Protein AF-A0A9D6RPV9-F1 (afdb_monomer_lite)

Foldseek 3Di:
DPLVVVLVVLVVVLVVLVVVLVVLVVVLVVQVVCVVVVHDDPDDSVVSVVVNVVSVVVNVVSVVVSVVSD

Sequence (70 aa):
MKRKSLKLRLQSSRDALEECLAELREAVETLDRLELEGEEPPVRAADVDRAYSLCLTAHRTLDKLVGKFR

Structure (mmCIF, N/CA/C/O backbone):
data_AF-A0A9D6RPV9-F1
#
_entry.id   AF-A0A9D6RPV9-F1
#
loop_
_atom_site.group_PDB
_atom_site.id
_atom_site.type_symbol
_atom_site.label_atom_id
_atom_site.label_alt_id
_atom_site.label_comp_id
_atom_site.label_asym_id
_atom_site.label_entity_id
_atom_site.label_seq_id
_atom_site.pdbx_PDB_ins_code
_atom_site.Cartn_x
_atom_site.Cartn_y
_atom_site.Cartn_z
_atom_site.occupancy
_atom_site.B_iso_or_equiv
_atom_site.auth_seq_id
_atom_site.auth_comp_id
_atom_site.auth_asym_id
_atom_site.auth_atom_id
_atom_site.pdbx_PDB_model_num
ATOM 1 N N . MET A 1 1 ? -13.047 -7.400 31.530 1.00 52.47 1 MET A N 1
ATOM 2 C CA . MET A 1 1 ? -11.696 -7.220 30.936 1.00 52.47 1 MET A CA 1
ATOM 3 C C . MET A 1 1 ? -11.631 -7.228 29.389 1.00 52.47 1 MET A C 1
ATOM 5 O O . MET A 1 1 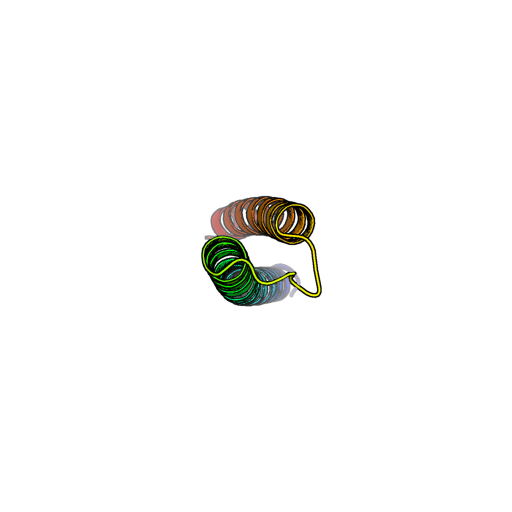? -10.535 -7.165 28.857 1.00 52.47 1 MET A O 1
ATOM 9 N N . LYS A 1 2 ? -12.740 -7.220 28.620 1.00 63.09 2 LYS A N 1
ATOM 10 C CA . LYS A 1 2 ? -12.685 -7.464 27.154 1.00 63.09 2 LYS A CA 1
ATOM 11 C C . LYS A 1 2 ? -12.444 -6.234 26.248 1.00 63.09 2 LYS A C 1
ATOM 13 O O . LYS A 1 2 ? -11.820 -6.368 25.206 1.00 63.09 2 LYS A O 1
ATOM 18 N N . ARG A 1 3 ? -12.900 -5.030 26.626 1.00 64.31 3 ARG A N 1
ATOM 19 C CA . ARG A 1 3 ? -12.877 -3.849 25.726 1.00 64.31 3 ARG A CA 1
ATOM 20 C C . ARG A 1 3 ? -11.514 -3.147 25.616 1.00 64.31 3 ARG A C 1
ATOM 22 O O . ARG A 1 3 ? -11.112 -2.796 24.514 1.00 64.31 3 ARG A O 1
ATOM 29 N N . LYS A 1 4 ? -10.782 -2.982 26.730 1.00 67.69 4 LYS A N 1
ATOM 30 C CA . LYS A 1 4 ? -9.446 -2.340 26.729 1.00 67.69 4 LYS A CA 1
ATOM 31 C C . LYS A 1 4 ? -8.420 -3.143 25.914 1.00 67.69 4 LYS A C 1
ATOM 33 O O . LYS A 1 4 ? -7.653 -2.559 25.162 1.00 67.69 4 LYS A O 1
ATOM 38 N N . SER A 1 5 ? -8.473 -4.474 26.006 1.00 83.31 5 SER A N 1
ATOM 39 C CA . SER A 1 5 ? -7.637 -5.386 25.211 1.00 83.31 5 SER A CA 1
ATOM 40 C C . SER A 1 5 ? -7.927 -5.286 23.709 1.00 83.31 5 SER A C 1
ATOM 42 O O . SER A 1 5 ? -6.990 -5.239 22.918 1.00 83.31 5 SER A O 1
ATOM 44 N N . LEU A 1 6 ? -9.203 -5.216 23.311 1.00 85.62 6 LEU A N 1
ATOM 45 C CA . LEU A 1 6 ? -9.578 -5.100 21.901 1.00 85.62 6 LEU A CA 1
ATOM 46 C C . LEU A 1 6 ? -9.114 -3.771 21.292 1.00 85.62 6 LEU A C 1
ATOM 48 O O . LEU A 1 6 ? -8.551 -3.774 20.205 1.00 85.62 6 LEU A O 1
ATOM 52 N N . LYS A 1 7 ? -9.297 -2.651 22.006 1.00 86.88 7 LYS A N 1
ATOM 53 C CA . LYS A 1 7 ? -8.860 -1.324 21.541 1.00 86.88 7 LYS A CA 1
ATOM 54 C C . LYS A 1 7 ? -7.352 -1.280 21.282 1.00 86.88 7 LYS A C 1
ATOM 56 O O . LYS A 1 7 ? -6.942 -0.803 20.233 1.00 86.88 7 LYS A O 1
ATOM 61 N N . LEU A 1 8 ? -6.547 -1.826 22.198 1.00 89.88 8 LEU A N 1
ATOM 62 C CA . LEU A 1 8 ? -5.090 -1.908 22.031 1.00 89.88 8 LEU A CA 1
ATOM 63 C C . LEU A 1 8 ? -4.686 -2.778 20.835 1.00 89.88 8 LEU A C 1
ATOM 65 O O . LEU A 1 8 ? -3.804 -2.391 20.079 1.00 89.88 8 LEU A O 1
ATOM 69 N N . ARG A 1 9 ? -5.356 -3.921 20.624 1.00 90.69 9 ARG A N 1
ATOM 70 C CA . ARG A 1 9 ? -5.102 -4.775 19.452 1.00 90.69 9 ARG A CA 1
ATOM 71 C C . ARG A 1 9 ? -5.430 -4.063 18.142 1.00 90.69 9 ARG A C 1
ATOM 73 O O . ARG A 1 9 ? -4.626 -4.115 17.226 1.00 90.69 9 ARG A O 1
ATOM 80 N N . LEU A 1 10 ? -6.570 -3.373 18.067 1.00 90.88 10 LEU A N 1
ATOM 81 C CA . LEU A 1 10 ? -6.961 -2.624 16.867 1.00 90.88 10 LEU A CA 1
ATOM 82 C C . LEU A 1 10 ? -6.009 -1.462 16.576 1.00 90.88 10 LEU A C 1
ATOM 84 O O . LEU A 1 10 ? -5.688 -1.234 15.417 1.00 90.88 10 LEU A O 1
ATOM 88 N N . GLN A 1 11 ? -5.551 -0.759 17.615 1.00 90.94 11 GLN A N 1
ATOM 89 C CA . GLN A 1 11 ? -4.546 0.296 17.489 1.00 90.94 11 GLN A CA 1
ATOM 90 C C . GLN A 1 11 ? -3.245 -0.272 16.907 1.00 90.94 11 GLN A C 1
ATOM 92 O O . GLN A 1 11 ? -2.801 0.181 15.863 1.00 90.94 11 GLN A O 1
ATOM 97 N N . SER A 1 12 ? -2.715 -1.342 17.507 1.00 93.50 12 SER A N 1
ATOM 98 C CA . SER A 1 12 ? -1.500 -2.005 17.022 1.00 93.50 12 SER A CA 1
ATOM 99 C C . SER A 1 12 ? -1.642 -2.533 15.589 1.00 93.50 12 SER A C 1
ATOM 101 O O . SER A 1 12 ? -0.727 -2.370 14.793 1.00 93.50 12 SER A O 1
ATOM 103 N N . SER A 1 13 ? -2.790 -3.118 15.225 1.00 93.31 13 SER A N 1
ATOM 104 C CA . SER A 1 13 ? -3.043 -3.556 13.846 1.00 93.31 13 SER A CA 1
ATOM 105 C C . SER A 1 13 ? -3.151 -2.396 12.857 1.00 93.31 13 SER A C 1
ATOM 107 O O . SER A 1 13 ? -2.771 -2.555 11.702 1.00 93.31 13 SER A O 1
ATOM 109 N N . ARG A 1 14 ? -3.687 -1.246 13.280 1.00 93.75 14 ARG A N 1
ATOM 110 C CA . ARG A 1 14 ? -3.737 -0.041 12.447 1.00 93.75 14 ARG A CA 1
ATOM 111 C C . ARG A 1 14 ? -2.328 0.483 12.190 1.00 93.75 14 ARG A C 1
ATOM 113 O O . ARG A 1 14 ? -1.996 0.719 11.038 1.00 93.75 14 ARG A O 1
ATOM 120 N N . ASP A 1 15 ? -1.526 0.607 13.242 1.00 92.81 15 ASP A N 1
ATOM 121 C CA . ASP A 1 15 ? -0.171 1.149 13.150 1.00 92.81 15 ASP A CA 1
ATOM 122 C C . ASP A 1 15 ? 0.714 0.247 12.256 1.00 92.81 15 ASP A C 1
ATOM 124 O O . ASP A 1 15 ? 1.375 0.738 11.349 1.00 92.81 15 ASP A O 1
ATOM 128 N N . ALA A 1 16 ? 0.603 -1.084 12.375 1.00 93.75 16 ALA A N 1
ATOM 129 C CA . ALA A 1 16 ? 1.297 -2.021 11.479 1.00 93.75 16 ALA A CA 1
ATOM 130 C C . ALA A 1 16 ? 0.862 -1.912 9.999 1.00 93.75 16 ALA A C 1
ATOM 132 O O . ALA A 1 16 ? 1.659 -2.133 9.089 1.00 93.75 16 ALA A O 1
ATOM 133 N N . LEU A 1 17 ? -0.408 -1.584 9.725 1.00 94.81 17 LEU A N 1
ATOM 134 C CA . LEU A 1 17 ? -0.862 -1.339 8.350 1.00 94.81 17 LEU A CA 1
ATOM 135 C C . LEU A 1 17 ? -0.375 -0.000 7.805 1.00 94.81 17 LEU A C 1
ATOM 137 O O . LEU A 1 17 ? -0.185 0.116 6.599 1.00 94.81 17 LEU A O 1
ATOM 141 N N . GLU A 1 18 ? -0.213 1.003 8.664 1.00 94.25 18 GLU A N 1
ATOM 142 C CA . GLU A 1 18 ? 0.352 2.296 8.286 1.00 94.25 18 GLU A CA 1
ATOM 143 C C . GLU A 1 18 ? 1.814 2.136 7.843 1.00 94.25 18 GLU A C 1
ATOM 145 O O . GLU A 1 18 ? 2.184 2.641 6.784 1.00 94.25 18 GLU A O 1
ATOM 150 N N . GLU A 1 19 ? 2.598 1.335 8.571 1.00 95.50 19 GLU A N 1
ATOM 151 C CA . GLU A 1 19 ? 3.964 0.946 8.185 1.00 95.50 19 GLU A CA 1
ATOM 152 C C . GLU A 1 19 ? 3.984 0.189 6.846 1.00 95.50 19 GLU A C 1
ATOM 154 O O . GLU A 1 19 ? 4.673 0.595 5.912 1.00 95.50 19 GLU A O 1
ATOM 159 N N . CYS A 1 20 ? 3.149 -0.845 6.692 1.00 95.56 20 CYS A N 1
ATOM 160 C CA . CYS A 1 20 ? 3.053 -1.609 5.441 1.00 95.56 20 CYS A CA 1
ATOM 161 C C . CYS A 1 20 ? 2.643 -0.738 4.237 1.00 95.56 20 CYS A C 1
ATOM 163 O O . CYS A 1 20 ? 3.124 -0.935 3.121 1.00 95.56 20 CYS A O 1
ATOM 165 N N . LEU A 1 21 ? 1.761 0.247 4.440 1.00 96.62 21 LEU A N 1
ATOM 166 C CA . LEU A 1 21 ? 1.386 1.200 3.394 1.00 96.62 21 LEU A CA 1
ATOM 167 C C . LEU A 1 21 ? 2.551 2.097 2.973 1.00 96.62 21 LEU A C 1
ATOM 169 O O . LEU A 1 21 ? 2.630 2.441 1.795 1.00 96.62 21 LEU A O 1
ATOM 173 N N . ALA A 1 22 ? 3.427 2.481 3.902 1.00 96.25 22 ALA A N 1
ATOM 174 C CA . ALA A 1 22 ? 4.619 3.258 3.581 1.00 96.25 22 ALA A CA 1
ATOM 175 C C . ALA A 1 22 ? 5.592 2.441 2.717 1.00 96.25 22 ALA A C 1
ATOM 177 O O . ALA A 1 22 ? 6.012 2.923 1.668 1.00 96.25 22 ALA A O 1
ATOM 178 N N . GLU A 1 23 ? 5.853 1.185 3.090 1.00 96.62 23 GLU A N 1
ATOM 179 C CA . GLU A 1 23 ? 6.714 0.277 2.316 1.00 96.62 23 GLU A CA 1
ATOM 180 C C . GLU A 1 23 ? 6.166 0.021 0.905 1.00 96.62 23 GLU A C 1
ATOM 182 O O . GLU A 1 23 ? 6.896 0.087 -0.082 1.00 96.62 23 GLU A O 1
ATOM 187 N N . LEU A 1 24 ? 4.857 -0.229 0.781 1.00 96.81 24 LEU A N 1
ATOM 188 C CA . LEU A 1 24 ? 4.223 -0.437 -0.523 1.00 96.81 24 LEU A CA 1
ATOM 189 C C . LEU A 1 24 ? 4.276 0.819 -1.396 1.00 96.81 24 LEU 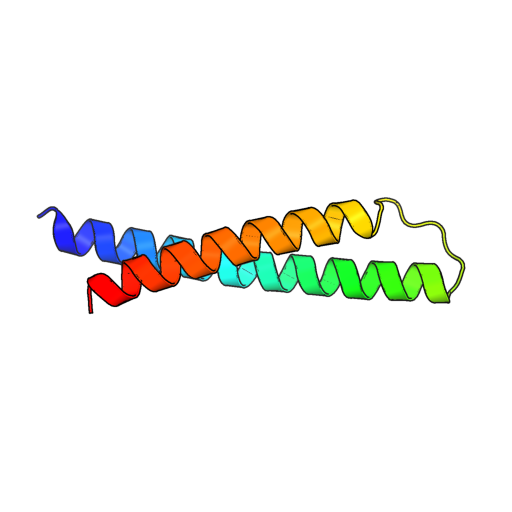A C 1
ATOM 191 O O . LEU A 1 24 ? 4.412 0.705 -2.609 1.00 96.81 24 LEU A O 1
ATOM 195 N N . ARG A 1 25 ? 4.190 2.011 -0.797 1.00 96.56 25 ARG A N 1
ATOM 196 C CA . ARG A 1 25 ? 4.329 3.271 -1.532 1.00 96.56 25 ARG A CA 1
ATOM 197 C C . ARG A 1 25 ? 5.737 3.437 -2.095 1.00 96.56 25 ARG A C 1
ATOM 199 O O . ARG A 1 25 ? 5.877 3.741 -3.272 1.00 96.56 25 ARG A O 1
ATOM 206 N N . GLU A 1 26 ? 6.755 3.200 -1.273 1.00 97.06 26 GLU A N 1
ATOM 207 C CA . GLU A 1 26 ? 8.156 3.241 -1.705 1.00 97.06 26 GLU A CA 1
ATOM 208 C C . GLU A 1 26 ? 8.434 2.208 -2.809 1.00 97.06 26 GLU A C 1
ATOM 210 O O . GLU A 1 26 ? 9.146 2.494 -3.773 1.00 97.06 26 GLU A O 1
ATOM 215 N N . ALA A 1 27 ? 7.826 1.022 -2.711 1.00 96.31 27 ALA A N 1
ATOM 216 C CA . ALA A 1 27 ? 7.920 0.001 -3.746 1.00 96.31 27 ALA A CA 1
ATOM 217 C C . ALA A 1 27 ? 7.307 0.468 -5.077 1.00 96.31 27 ALA A C 1
ATOM 219 O O . ALA A 1 27 ? 7.954 0.312 -6.108 1.00 96.31 27 ALA A O 1
ATOM 220 N N . VAL A 1 28 ? 6.112 1.074 -5.072 1.00 95.44 28 VAL A N 1
ATOM 221 C CA . VAL A 1 28 ? 5.503 1.648 -6.291 1.00 95.44 28 VAL A CA 1
ATOM 222 C C . VAL A 1 28 ? 6.402 2.728 -6.889 1.00 95.44 28 VAL A C 1
ATOM 224 O O . VAL A 1 28 ? 6.747 2.645 -8.061 1.00 95.44 28 VAL A O 1
ATOM 227 N N . GLU A 1 29 ? 6.870 3.679 -6.076 1.00 95.38 29 GLU A N 1
ATOM 228 C CA . GLU A 1 29 ? 7.757 4.758 -6.535 1.00 95.38 29 GLU A CA 1
ATOM 229 C C . GLU A 1 29 ? 9.071 4.216 -7.127 1.00 95.38 29 GLU A C 1
ATOM 231 O O . GLU A 1 29 ? 9.590 4.736 -8.117 1.00 95.38 29 GLU A O 1
ATOM 236 N N . THR A 1 30 ? 9.605 3.135 -6.552 1.00 95.69 30 THR A N 1
ATOM 237 C CA . THR A 1 30 ? 10.789 2.448 -7.078 1.00 95.69 30 THR A CA 1
ATOM 238 C C . THR A 1 30 ? 10.511 1.810 -8.432 1.00 95.69 30 THR A C 1
ATOM 240 O O . THR A 1 30 ? 11.338 1.935 -9.331 1.00 95.69 30 THR A O 1
ATOM 243 N N . LEU A 1 31 ? 9.369 1.140 -8.585 1.00 95.88 31 LEU A N 1
ATOM 244 C CA . LEU A 1 31 ? 8.983 0.487 -9.835 1.00 95.88 31 LEU A CA 1
ATOM 245 C C . LEU A 1 31 ? 8.726 1.500 -10.949 1.00 95.88 31 LEU A C 1
ATOM 247 O O . LEU A 1 31 ? 9.244 1.311 -12.045 1.00 95.88 31 LEU A O 1
ATOM 251 N N . ASP A 1 32 ? 8.025 2.593 -10.646 1.00 94.25 32 ASP A N 1
ATOM 252 C CA . ASP A 1 32 ? 7.804 3.694 -11.586 1.00 94.25 32 ASP A CA 1
ATOM 253 C C . ASP A 1 32 ? 9.139 4.270 -12.070 1.00 94.25 32 ASP A C 1
ATOM 255 O O . ASP A 1 32 ? 9.333 4.517 -13.260 1.00 94.25 32 ASP A O 1
ATOM 259 N N . ARG A 1 33 ? 10.100 4.455 -11.156 1.00 95.88 33 ARG A N 1
ATOM 260 C CA . ARG A 1 33 ? 11.442 4.920 -11.518 1.00 95.88 33 ARG A CA 1
ATOM 261 C C . ARG A 1 33 ? 12.175 3.922 -12.416 1.00 95.88 33 ARG A C 1
ATOM 263 O O . ARG A 1 33 ? 12.743 4.352 -13.412 1.00 95.88 33 ARG A O 1
ATOM 270 N N . LEU A 1 34 ? 12.161 2.630 -12.088 1.00 94.50 34 LEU A N 1
ATOM 271 C CA . LEU A 1 34 ? 12.797 1.596 -12.916 1.00 94.50 34 LEU A CA 1
ATOM 272 C C . LEU A 1 34 ? 12.192 1.568 -14.325 1.00 94.50 34 LEU A C 1
ATOM 274 O O . LEU A 1 34 ? 12.925 1.522 -15.308 1.00 94.50 34 LEU A O 1
ATOM 278 N N . GLU A 1 35 ? 10.867 1.685 -14.434 1.00 92.44 35 GLU A N 1
ATOM 279 C CA . GLU A 1 35 ? 10.172 1.756 -15.721 1.00 92.44 35 GLU A CA 1
ATOM 280 C C . GLU A 1 35 ? 10.569 3.010 -16.519 1.00 92.44 35 GLU A C 1
ATOM 282 O O . GLU A 1 35 ? 10.827 2.921 -17.721 1.00 92.44 35 GLU A O 1
ATOM 287 N N . LEU A 1 36 ? 10.700 4.167 -15.858 1.00 94.75 36 LEU A N 1
ATOM 288 C CA . LEU A 1 36 ? 11.202 5.401 -16.477 1.00 94.75 36 LEU A CA 1
ATOM 289 C C . LEU A 1 36 ? 12.665 5.288 -16.933 1.00 94.75 36 LEU A C 1
ATOM 291 O O . LEU A 1 36 ? 13.040 5.890 -17.940 1.00 94.75 36 LEU A O 1
ATOM 295 N N . GLU A 1 37 ? 13.482 4.528 -16.206 1.00 96.44 37 GLU A N 1
ATOM 296 C CA . GLU A 1 37 ? 14.874 4.216 -16.552 1.00 96.44 37 GLU A CA 1
ATOM 297 C C . GLU A 1 37 ? 14.975 3.128 -17.644 1.00 96.44 37 GLU A C 1
ATOM 299 O O . GLU A 1 37 ? 16.050 2.909 -18.205 1.00 96.44 37 GLU A O 1
ATOM 304 N N . GLY A 1 38 ? 13.852 2.500 -18.014 1.00 95.06 38 GLY A N 1
ATOM 305 C CA . GLY A 1 38 ? 13.783 1.426 -19.005 1.00 95.06 38 GLY A CA 1
ATOM 306 C C . GLY A 1 38 ? 14.270 0.073 -18.482 1.00 95.06 38 GLY A C 1
ATOM 307 O O . GLY A 1 38 ? 14.546 -0.826 -19.280 1.00 95.06 38 GLY A O 1
ATOM 308 N N . GLU A 1 39 ? 14.398 -0.075 -17.163 1.00 93.31 39 GLU A N 1
ATOM 309 C CA . GLU A 1 39 ? 14.762 -1.324 -16.503 1.00 93.31 39 GLU A CA 1
ATOM 310 C C . GLU A 1 39 ? 13.533 -2.222 -16.313 1.00 93.31 39 GLU A C 1
ATOM 312 O O . GLU A 1 39 ? 12.431 -1.754 -16.026 1.00 93.31 39 GLU A O 1
ATOM 317 N N . GLU A 1 40 ? 13.713 -3.538 -16.456 1.00 92.19 40 GLU A N 1
ATOM 318 C CA . GLU A 1 40 ? 12.647 -4.505 -16.185 1.00 92.19 40 GLU A CA 1
ATOM 319 C C . GLU A 1 40 ? 12.616 -4.839 -14.684 1.00 92.19 40 GLU A C 1
ATOM 321 O O . GLU A 1 40 ? 13.574 -5.423 -14.163 1.00 92.19 40 GLU A O 1
ATOM 326 N N . PRO A 1 41 ? 11.536 -4.497 -13.959 1.00 89.56 41 PRO A N 1
ATOM 327 C CA . PRO A 1 41 ? 11.477 -4.749 -12.533 1.00 89.56 41 PRO A CA 1
ATOM 328 C C . PRO A 1 41 ? 11.212 -6.230 -12.210 1.00 89.56 41 PRO A C 1
ATOM 330 O O . PRO A 1 41 ? 10.498 -6.920 -12.942 1.00 89.56 41 PRO A O 1
ATOM 333 N N . PRO A 1 42 ? 11.692 -6.727 -11.052 1.00 91.06 42 PRO A N 1
ATOM 334 C CA . PRO A 1 42 ? 11.484 -8.118 -10.636 1.00 91.06 42 PRO A CA 1
ATOM 335 C C . PRO A 1 42 ? 10.019 -8.445 -10.287 1.00 91.06 42 PRO A C 1
ATOM 337 O O . PRO A 1 42 ? 9.646 -9.615 -10.205 1.00 91.06 42 PRO A O 1
ATOM 340 N N . VAL A 1 43 ? 9.189 -7.424 -10.061 1.00 92.94 43 VAL A N 1
ATOM 341 C CA . VAL A 1 43 ? 7.743 -7.519 -9.816 1.00 92.94 43 VAL A CA 1
ATOM 342 C C . VAL A 1 43 ? 7.021 -6.453 -10.636 1.00 92.94 43 VAL A C 1
ATOM 344 O O . VAL A 1 43 ? 7.583 -5.401 -10.922 1.00 92.94 43 VAL A O 1
ATOM 347 N N . ARG A 1 44 ? 5.765 -6.698 -11.020 1.00 92.19 44 ARG A N 1
ATOM 348 C CA . ARG A 1 44 ? 4.995 -5.745 -11.833 1.00 92.19 44 ARG A CA 1
ATOM 349 C C . ARG A 1 44 ? 4.409 -4.631 -10.964 1.00 92.19 44 ARG A C 1
ATOM 351 O O . ARG A 1 44 ? 3.796 -4.929 -9.940 1.00 92.19 44 ARG A O 1
ATOM 358 N N . ALA A 1 45 ? 4.489 -3.380 -11.426 1.00 91.75 45 ALA A N 1
ATOM 359 C CA . ALA A 1 45 ? 3.892 -2.213 -10.757 1.00 91.75 45 ALA A CA 1
ATOM 360 C C . ALA A 1 45 ? 2.409 -2.429 -10.407 1.00 91.75 45 ALA A C 1
ATOM 362 O O . ALA A 1 45 ? 2.002 -2.257 -9.260 1.00 91.75 45 ALA A O 1
ATOM 363 N N . ALA A 1 46 ? 1.628 -2.961 -11.354 1.00 92.56 46 ALA A N 1
ATOM 364 C CA . ALA A 1 46 ? 0.206 -3.245 -11.159 1.00 92.56 46 ALA A CA 1
ATOM 365 C C . ALA A 1 46 ? -0.096 -4.213 -9.993 1.00 92.56 46 ALA A C 1
ATOM 367 O O . ALA A 1 46 ? -1.151 -4.106 -9.361 1.00 92.56 46 ALA A O 1
ATOM 368 N 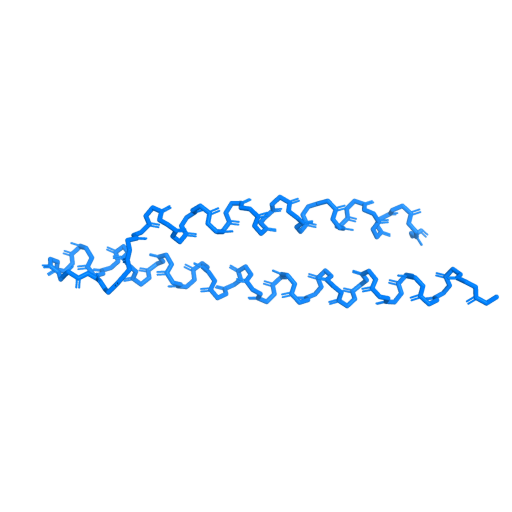N . ASP A 1 47 ? 0.800 -5.160 -9.695 1.00 95.19 47 ASP A N 1
ATOM 369 C CA . ASP A 1 47 ? 0.616 -6.094 -8.578 1.00 95.19 47 ASP A CA 1
ATOM 370 C C . ASP A 1 47 ? 0.861 -5.396 -7.231 1.00 95.19 47 ASP A C 1
ATOM 372 O O . ASP A 1 47 ? 0.119 -5.621 -6.268 1.00 95.19 47 ASP A O 1
ATOM 376 N N . VAL A 1 48 ? 1.847 -4.495 -7.177 1.00 95.00 48 VAL A N 1
ATOM 377 C CA . VAL A 1 48 ? 2.141 -3.686 -5.987 1.00 95.00 48 VAL A CA 1
ATOM 378 C C . VAL A 1 48 ? 1.040 -2.654 -5.741 1.00 95.00 48 VAL A C 1
ATOM 380 O O . VAL A 1 48 ? 0.539 -2.566 -4.620 1.00 95.00 48 VAL A O 1
ATOM 383 N N . ASP A 1 49 ? 0.554 -1.972 -6.778 1.00 94.44 49 ASP A N 1
ATOM 384 C CA . ASP A 1 49 ? -0.593 -1.055 -6.693 1.00 94.44 49 ASP A CA 1
ATOM 385 C C . ASP A 1 49 ? -1.857 -1.741 -6.174 1.00 94.44 49 ASP A C 1
ATOM 387 O O . ASP A 1 49 ? -2.630 -1.192 -5.372 1.00 94.44 49 ASP A O 1
ATOM 391 N N . ARG A 1 50 ? -2.080 -2.981 -6.618 1.00 96.19 50 ARG A N 1
ATOM 392 C CA . ARG A 1 50 ? -3.194 -3.795 -6.142 1.00 96.19 50 ARG A CA 1
ATOM 393 C C . ARG A 1 50 ? -3.046 -4.107 -4.657 1.00 96.19 50 ARG A C 1
ATOM 395 O O . ARG A 1 50 ? -4.019 -3.948 -3.915 1.00 96.19 50 ARG A O 1
ATOM 402 N N . ALA A 1 51 ? -1.861 -4.531 -4.218 1.00 95.75 51 ALA A N 1
ATOM 403 C CA . ALA A 1 51 ? -1.578 -4.781 -2.807 1.00 95.75 51 ALA A CA 1
ATOM 404 C C . ALA A 1 51 ? -1.756 -3.504 -1.966 1.00 95.75 51 ALA A C 1
ATOM 406 O O . ALA A 1 51 ? -2.459 -3.530 -0.953 1.00 95.75 51 ALA A O 1
ATOM 407 N N . TYR A 1 52 ? -1.230 -2.372 -2.438 1.00 95.88 52 TYR A N 1
ATOM 408 C CA . TYR A 1 52 ? -1.3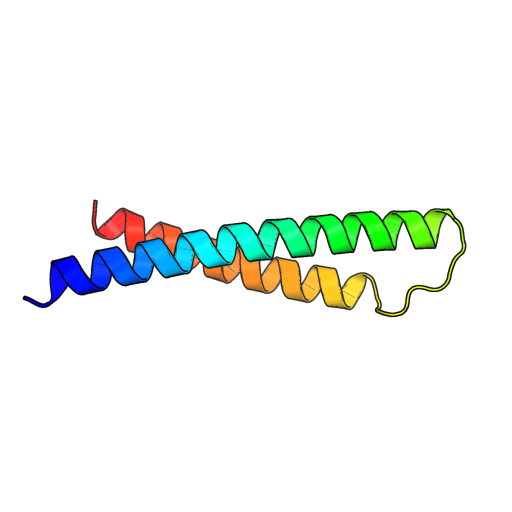83 -1.058 -1.814 1.00 95.88 52 TYR A CA 1
ATOM 409 C C . TYR A 1 52 ? -2.858 -0.681 -1.631 1.00 95.88 52 TYR A C 1
ATOM 411 O O . TYR A 1 52 ? -3.293 -0.341 -0.529 1.00 95.88 52 TYR A O 1
ATOM 419 N N . SER A 1 53 ? -3.670 -0.833 -2.678 1.00 95.50 53 SER A N 1
ATOM 420 C CA . SER A 1 53 ? -5.110 -0.542 -2.641 1.00 95.50 53 SER A CA 1
ATOM 421 C C . SER A 1 53 ? -5.877 -1.414 -1.635 1.00 95.50 53 SER A C 1
ATOM 423 O O . SER A 1 53 ? -6.792 -0.935 -0.947 1.00 95.50 53 SER A O 1
ATOM 425 N N . LEU A 1 54 ? -5.505 -2.694 -1.517 1.00 96.12 54 LEU A N 1
ATOM 426 C CA . LEU A 1 54 ? -6.085 -3.618 -0.539 1.00 96.12 54 LEU A CA 1
ATOM 427 C C . LEU A 1 54 ? -5.711 -3.219 0.894 1.00 96.12 54 LEU A C 1
ATOM 429 O O . LEU A 1 54 ? -6.602 -3.088 1.742 1.00 96.12 54 LEU A O 1
ATOM 433 N N . CYS A 1 55 ? -4.429 -2.946 1.151 1.00 95.19 55 CYS A N 1
ATOM 434 C CA . CYS A 1 55 ? -3.950 -2.455 2.443 1.00 95.19 55 CYS A CA 1
ATOM 435 C C . CYS A 1 55 ? -4.624 -1.134 2.829 1.00 95.19 55 CYS A C 1
ATOM 437 O O . CYS A 1 55 ? -5.073 -0.980 3.964 1.00 95.19 55 CYS A O 1
ATOM 439 N N . LEU A 1 56 ? -4.803 -0.210 1.881 1.00 95.44 56 LEU A N 1
ATOM 440 C CA . LEU A 1 56 ? -5.425 1.091 2.132 1.00 95.44 56 LEU A CA 1
ATOM 441 C C . LEU A 1 56 ? -6.890 0.937 2.554 1.00 95.44 56 LEU A C 1
ATOM 443 O O . LEU A 1 56 ? -7.376 1.624 3.458 1.00 95.44 56 LEU A O 1
ATOM 447 N N . THR A 1 57 ? -7.598 0.003 1.923 1.00 96.31 57 THR A N 1
ATOM 448 C CA . THR A 1 57 ? -8.983 -0.332 2.270 1.00 96.31 57 THR A CA 1
ATOM 449 C C . THR A 1 57 ? -9.076 -0.956 3.665 1.00 96.31 57 THR A C 1
ATOM 451 O O . THR A 1 57 ? -9.943 -0.568 4.461 1.00 96.31 57 THR A O 1
ATOM 454 N N . ALA A 1 58 ? -8.167 -1.877 3.998 1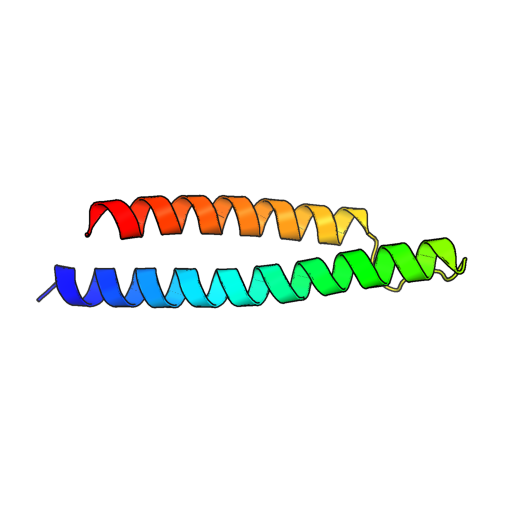.00 93.75 58 ALA A N 1
ATOM 455 C CA . ALA A 1 58 ? -8.086 -2.480 5.326 1.00 93.75 58 ALA A CA 1
ATOM 456 C C . ALA A 1 58 ? -7.769 -1.430 6.404 1.00 93.75 58 ALA A C 1
ATOM 458 O O . ALA A 1 58 ? -8.476 -1.352 7.412 1.00 93.75 58 ALA A O 1
ATOM 459 N N . HIS A 1 59 ? -6.790 -0.558 6.148 1.00 94.38 59 HIS A N 1
ATOM 460 C CA . HIS A 1 59 ? -6.398 0.532 7.038 1.00 94.38 59 HIS A CA 1
ATOM 461 C C . HIS A 1 59 ? -7.573 1.473 7.328 1.00 94.38 59 HIS A C 1
ATOM 463 O O . HIS A 1 59 ? -7.926 1.687 8.486 1.00 94.38 59 HIS A O 1
ATOM 469 N N . ARG A 1 60 ? -8.276 1.955 6.291 1.00 93.88 60 ARG A N 1
ATOM 470 C CA . ARG A 1 60 ? -9.482 2.796 6.452 1.00 93.88 60 ARG A CA 1
ATOM 471 C C . ARG A 1 60 ? -10.578 2.104 7.264 1.00 93.88 60 ARG A C 1
ATOM 473 O O . ARG A 1 60 ? -11.311 2.758 8.005 1.00 93.88 60 ARG A O 1
ATOM 480 N N . THR A 1 61 ? -10.728 0.790 7.110 1.00 93.56 61 THR A N 1
ATOM 481 C CA . THR A 1 61 ? -11.713 0.007 7.869 1.00 93.56 61 THR A CA 1
ATOM 482 C C . THR A 1 61 ? -11.329 -0.070 9.344 1.00 93.56 61 THR A C 1
ATOM 484 O O . THR A 1 61 ? -12.178 0.148 10.210 1.00 93.56 61 THR A O 1
ATOM 487 N N . LEU A 1 62 ? -10.054 -0.321 9.637 1.00 91.50 62 LEU A N 1
ATOM 488 C CA . LEU A 1 62 ? -9.537 -0.349 11.001 1.00 91.50 62 LEU A CA 1
ATOM 489 C C . LEU A 1 62 ? -9.591 1.021 11.670 1.00 91.50 62 LEU A C 1
ATOM 491 O O . LEU A 1 62 ? -10.035 1.102 12.812 1.00 91.50 62 LEU A O 1
ATOM 495 N N . ASP A 1 63 ? -9.251 2.093 10.962 1.00 90.75 63 ASP A N 1
ATOM 496 C CA . ASP A 1 63 ? -9.322 3.454 11.496 1.00 90.75 63 ASP A CA 1
ATOM 497 C C . ASP A 1 63 ? -10.764 3.838 11.879 1.00 90.75 63 ASP A C 1
ATOM 499 O O . ASP A 1 63 ? -11.022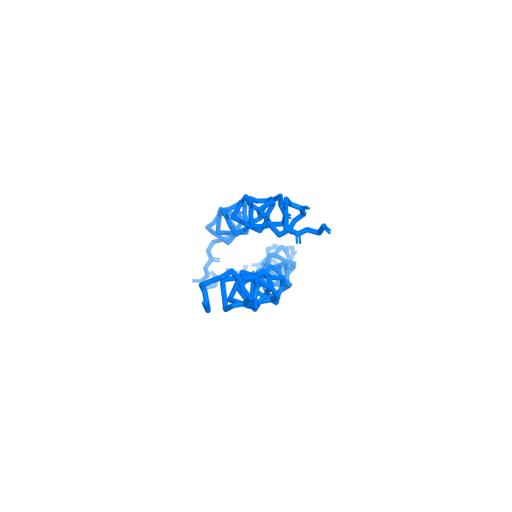 4.305 12.991 1.00 90.75 63 ASP A O 1
ATOM 503 N N . LYS A 1 64 ? -11.750 3.486 11.037 1.00 90.69 64 LYS A N 1
ATOM 504 C CA . LYS A 1 64 ? -13.181 3.610 11.379 1.00 90.69 64 LYS A CA 1
ATOM 505 C C . LYS A 1 64 ? -13.555 2.811 12.628 1.00 90.69 64 LYS A C 1
ATOM 507 O O . LYS A 1 64 ? -14.359 3.282 13.432 1.00 90.69 64 LYS A O 1
ATOM 512 N N . LEU A 1 65 ? -13.031 1.594 12.791 1.00 89.38 65 LEU A N 1
ATOM 513 C CA . LEU A 1 65 ? -13.300 0.773 13.973 1.00 89.38 65 LEU A CA 1
ATOM 514 C C . LEU A 1 65 ? -12.677 1.389 15.227 1.00 89.38 65 LEU A C 1
ATOM 516 O O . LEU A 1 65 ? -13.378 1.522 16.223 1.00 89.38 65 LEU A O 1
ATOM 520 N N . VAL A 1 66 ? -11.414 1.814 15.176 1.00 86.94 66 VAL A N 1
ATOM 521 C CA . VAL A 1 66 ? -10.724 2.495 16.284 1.00 86.94 66 VAL A CA 1
ATOM 522 C C . VAL A 1 66 ? -11.463 3.774 16.684 1.00 86.94 66 VAL A C 1
ATOM 524 O O . VAL A 1 66 ? -11.684 3.998 17.876 1.00 86.94 66 VAL A O 1
ATOM 527 N N . GLY A 1 67 ? -11.914 4.570 15.708 1.00 82.88 67 GLY A N 1
ATOM 528 C CA . GLY A 1 67 ? -12.714 5.776 15.929 1.00 82.88 67 GLY A CA 1
ATOM 529 C C . GLY A 1 67 ? -14.024 5.515 16.680 1.00 82.88 67 GLY A C 1
ATOM 530 O O . GLY A 1 67 ? -14.391 6.308 17.540 1.00 82.88 67 GLY A O 1
ATOM 531 N N . LYS A 1 68 ? -14.682 4.366 16.460 1.00 81.25 68 LYS A N 1
ATOM 532 C CA . LYS A 1 68 ? -15.884 3.954 17.220 1.00 81.25 68 LYS A CA 1
ATOM 533 C C . LYS A 1 68 ? -15.614 3.628 18.697 1.00 81.25 68 LYS A C 1
ATOM 535 O O . LYS A 1 68 ? -16.564 3.472 19.459 1.00 81.25 68 LYS A O 1
ATOM 540 N N . PHE A 1 69 ? -14.350 3.471 19.098 1.00 72.81 69 PHE A N 1
ATOM 541 C CA . PHE A 1 69 ? -13.941 3.211 20.484 1.00 72.81 69 PHE A CA 1
ATOM 542 C C . PHE A 1 69 ? -13.284 4.427 21.167 1.00 72.81 69 PHE A C 1
ATOM 544 O O . PHE A 1 69 ? -12.748 4.270 22.276 1.00 72.81 69 PHE A O 1
ATOM 551 N N . ARG A 1 70 ? -13.232 5.594 20.512 1.00 64.12 70 ARG A N 1
ATOM 552 C CA . ARG A 1 70 ? -12.859 6.875 21.136 1.00 64.12 70 ARG A CA 1
ATOM 553 C C . ARG A 1 70 ? -14.066 7.476 21.839 1.00 64.12 70 ARG A C 1
ATOM 555 O O . ARG A 1 70 ? -13.837 7.955 22.967 1.00 64.12 70 ARG A O 1
#

Secondary structure (DSSP, 8-state):
-HHHHHHHHHHHHHHHHHHHHHHHHHHHHHHHHHHHHT---SS-HHHHHHHHHHHHHHHHHHHHHHHTT-

pLDDT: mean 90.68, std 8.98, range [52.47, 97.06]

Radius of gyration: 16.09 Å; chains: 1; bounding box: 31×15×50 Å